Protein AF-A0A945MX35-F1 (afdb_monomer)

Mean predicted aligned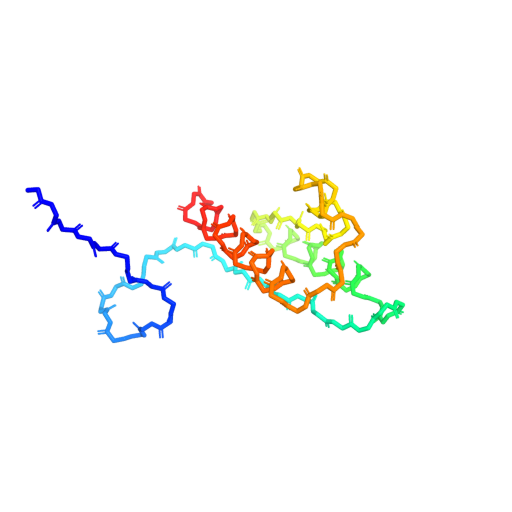 error: 9.17 Å

Foldseek 3Di:
DDPPPPDDPDDPPPPDDDPFADDDDQDDDPPPCSVVVQVVVQVVVVVVVDDDDDDDPCVLCVVVVNNPDDDPVVVVVSVVVVVVVVVVRRRVD

Radius of gyration: 15.72 Å; Cα contacts (8 Å, |Δi|>4): 38; chains: 1; bounding box: 42×42×35 Å

Solvent-accessible surface area (backbone atoms only — not comparable to full-atom values): 6261 Å² total; per-residue (Å²): 139,85,84,82,84,82,81,83,88,84,64,90,82,58,84,78,76,73,97,48,54,85,86,87,85,82,82,77,64,89,90,70,48,57,68,59,52,52,52,53,50,49,53,56,42,42,76,70,71,44,90,80,87,85,83,54,72,67,58,51,24,56,75,70,72,48,78,88,68,78,53,69,67,61,48,49,54,51,52,51,53,49,52,52,51,53,49,55,50,23,69,72,106

Secondary structure (DSSP, 8-state):
--------SS-TTSS----PPPPPP----TTSSHHHHHHHHHHHHHHTT-------HHHHHHHTT-TT---HHHHHHHHHHHHHHHHHHHHH-

Structure (mmCIF, N/CA/C/O backbone):
data_AF-A0A945MX3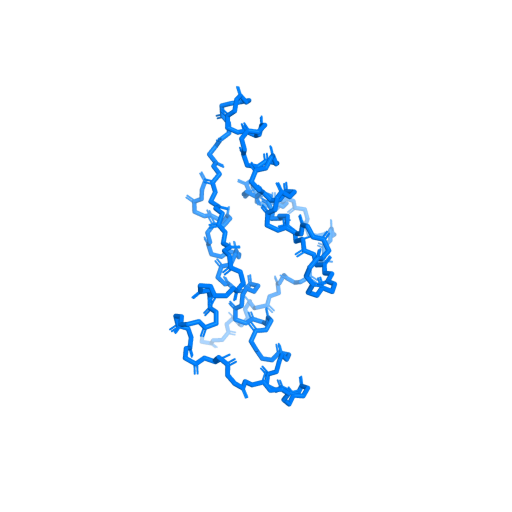5-F1
#
_entry.id   AF-A0A945MX35-F1
#
loop_
_atom_site.group_PDB
_atom_site.id
_atom_site.type_symbol
_atom_site.label_atom_id
_atom_site.label_alt_id
_atom_site.label_comp_id
_atom_site.label_asym_id
_atom_site.label_entity_id
_atom_site.label_seq_id
_atom_site.pdbx_PDB_ins_code
_atom_site.Cartn_x
_atom_site.Cartn_y
_atom_site.Cartn_z
_atom_site.occupancy
_atom_site.B_iso_or_equiv
_atom_site.auth_seq_id
_atom_site.auth_comp_id
_atom_site.auth_asym_id
_atom_site.auth_atom_id
_atom_site.pdbx_PDB_model_num
ATOM 1 N N . MET A 1 1 ? -16.132 -29.231 -14.099 1.00 44.56 1 MET A N 1
ATOM 2 C CA . MET A 1 1 ? -14.737 -28.756 -14.217 1.00 44.56 1 MET A CA 1
ATOM 3 C C . MET A 1 1 ? -14.774 -27.527 -15.107 1.00 44.56 1 MET A C 1
ATOM 5 O O . MET A 1 1 ? -15.301 -27.642 -16.201 1.00 44.56 1 MET A O 1
ATOM 9 N N . GLN A 1 2 ? -14.258 -26.400 -14.599 1.00 32.69 2 GLN A N 1
ATOM 10 C CA . GLN A 1 2 ? -14.268 -25.037 -15.167 1.00 32.69 2 GLN A CA 1
ATOM 11 C C . GLN A 1 2 ? -15.549 -24.211 -14.942 1.00 32.69 2 GLN A C 1
ATOM 13 O O . GLN A 1 2 ? -16.323 -23.975 -15.856 1.00 32.69 2 GLN A O 1
ATOM 18 N N . ASP A 1 3 ? -15.703 -23.707 -13.714 1.00 32.78 3 ASP A N 1
ATOM 19 C CA . ASP A 1 3 ? -16.296 -22.386 -13.476 1.00 32.78 3 ASP A CA 1
ATOM 20 C C . ASP A 1 3 ? -15.137 -21.442 -13.143 1.00 32.78 3 ASP A C 1
ATOM 22 O O . ASP A 1 3 ? -14.728 -21.287 -11.990 1.00 32.78 3 ASP A O 1
ATOM 26 N N . THR A 1 4 ? -14.526 -20.864 -14.173 1.00 38.69 4 THR A N 1
ATOM 27 C CA . THR A 1 4 ? -13.445 -19.884 -14.024 1.00 38.69 4 THR A CA 1
ATOM 28 C C . THR A 1 4 ? -14.057 -18.538 -13.627 1.00 38.69 4 THR A C 1
ATOM 30 O O . THR A 1 4 ? -14.096 -17.595 -14.413 1.00 38.69 4 THR A O 1
ATOM 33 N N . LYS A 1 5 ? -14.577 -18.441 -12.397 1.00 39.28 5 LYS A N 1
ATOM 34 C CA . LYS A 1 5 ? -14.989 -17.174 -11.775 1.00 39.28 5 LYS A CA 1
ATOM 35 C C . LYS A 1 5 ? -13.753 -16.382 -11.349 1.00 39.28 5 LYS A C 1
ATOM 37 O O . LYS A 1 5 ? -13.462 -16.248 -10.165 1.00 39.28 5 LYS A O 1
ATOM 42 N N . THR A 1 6 ? -13.045 -15.817 -12.318 1.00 41.03 6 THR A N 1
ATOM 43 C CA . THR A 1 6 ? -12.113 -14.717 -12.058 1.00 41.03 6 THR A CA 1
ATOM 44 C C . THR A 1 6 ? -12.728 -13.456 -12.633 1.00 41.03 6 THR A C 1
ATOM 46 O O . THR A 1 6 ? -12.432 -13.031 -13.745 1.00 41.03 6 THR A O 1
ATOM 49 N N . THR A 1 7 ? -13.643 -12.852 -11.891 1.00 38.00 7 THR A N 1
ATOM 50 C CA . THR A 1 7 ? -14.085 -11.490 -12.182 1.00 38.00 7 THR A CA 1
ATOM 51 C C . THR A 1 7 ? -14.227 -10.777 -10.864 1.00 38.00 7 THR A C 1
ATOM 53 O O . THR A 1 7 ? -15.120 -11.121 -10.110 1.00 38.00 7 THR A O 1
ATOM 56 N N . TRP A 1 8 ? -13.319 -9.836 -10.601 1.00 43.81 8 TRP A N 1
ATOM 57 C CA . TRP A 1 8 ? -13.588 -8.572 -9.914 1.00 43.81 8 TRP A CA 1
ATOM 58 C C . TRP A 1 8 ? -12.353 -7.665 -10.022 1.00 43.81 8 TRP A C 1
ATOM 60 O O . TRP A 1 8 ? -11.515 -7.604 -9.127 1.00 43.81 8 TRP A O 1
ATOM 70 N N . ILE A 1 9 ? -12.260 -6.939 -11.138 1.00 41.62 9 ILE A N 1
ATOM 71 C CA . ILE A 1 9 ? -11.610 -5.625 -11.181 1.00 41.62 9 ILE A CA 1
ATOM 72 C C . ILE A 1 9 ? -12.751 -4.633 -11.466 1.00 41.62 9 ILE A C 1
ATOM 74 O O . ILE A 1 9 ? -13.061 -4.349 -12.613 1.00 41.62 9 ILE A O 1
ATOM 78 N N . GLY A 1 10 ? -13.467 -4.217 -10.413 1.00 45.31 10 GLY A N 1
ATOM 79 C CA . GLY A 1 10 ? -14.392 -3.069 -10.430 1.00 45.31 10 GLY A CA 1
ATOM 80 C C . GLY A 1 10 ? -15.709 -3.158 -11.226 1.00 45.31 10 GLY A C 1
ATOM 81 O O . GLY A 1 10 ? -15.972 -2.254 -12.009 1.00 45.31 10 GLY A O 1
ATOM 82 N N . ASN A 1 11 ? -16.584 -4.148 -10.997 1.00 41.06 11 ASN A N 1
ATOM 83 C CA . ASN A 1 11 ? -17.946 -4.150 -11.568 1.00 41.06 11 ASN A CA 1
ATOM 84 C C . ASN A 1 11 ? -19.061 -3.873 -10.527 1.00 41.06 11 ASN A C 1
ATOM 86 O O . ASN A 1 11 ? -19.667 -4.824 -10.047 1.00 41.06 11 ASN A O 1
ATOM 90 N N . PRO A 1 12 ? -19.436 -2.620 -10.215 1.00 48.41 12 PRO A N 1
ATOM 91 C CA . PRO A 1 12 ? -20.447 -2.318 -9.192 1.00 48.41 12 PRO A CA 1
ATOM 92 C C . PRO A 1 12 ? -21.874 -2.844 -9.484 1.00 48.41 12 PRO A C 1
ATOM 94 O O . PRO A 1 12 ? -22.758 -2.655 -8.654 1.00 48.41 12 PRO A O 1
ATOM 97 N N . ALA A 1 13 ? -22.126 -3.502 -10.624 1.00 45.72 13 ALA A N 1
ATOM 98 C CA . ALA A 1 13 ? -23.446 -4.013 -11.005 1.00 45.72 13 ALA A CA 1
ATOM 99 C C . ALA A 1 13 ? -23.780 -5.425 -10.478 1.00 45.72 13 ALA A C 1
ATOM 101 O O . ALA A 1 13 ? -24.918 -5.872 -10.617 1.00 45.72 13 ALA A O 1
ATOM 102 N N . ALA A 1 14 ? -22.838 -6.146 -9.865 1.00 44.75 14 ALA A N 1
ATOM 103 C CA . ALA A 1 14 ? -23.156 -7.407 -9.196 1.00 44.75 14 ALA A CA 1
ATOM 104 C C . ALA A 1 14 ? -23.588 -7.119 -7.751 1.00 44.75 14 ALA A C 1
ATOM 106 O O . ALA A 1 14 ? -22.764 -6.835 -6.883 1.00 44.75 14 ALA A O 1
ATOM 107 N N . GLY A 1 15 ? -24.906 -7.142 -7.531 1.00 43.81 15 GLY A N 1
ATOM 108 C CA . GLY A 1 15 ? -25.533 -6.954 -6.227 1.00 43.81 15 GLY A CA 1
ATOM 109 C C . GLY A 1 15 ? -24.850 -7.775 -5.129 1.00 43.81 15 GLY A C 1
ATOM 110 O O . GLY A 1 15 ? -24.618 -8.971 -5.286 1.00 43.81 15 GLY A O 1
ATOM 111 N N . ASN A 1 16 ? -24.567 -7.083 -4.022 1.00 46.06 16 ASN A N 1
ATOM 112 C CA . ASN A 1 16 ? -23.790 -7.497 -2.852 1.00 46.06 16 ASN A CA 1
ATOM 113 C C . ASN A 1 16 ? -22.263 -7.552 -3.072 1.00 46.06 16 ASN A C 1
ATOM 115 O O . ASN A 1 16 ? -21.666 -8.614 -3.248 1.00 46.06 16 ASN A O 1
ATOM 119 N N . VAL A 1 17 ? -21.618 -6.378 -3.007 1.00 52.97 17 VAL A N 1
ATOM 120 C CA . VAL A 1 17 ? -20.166 -6.286 -2.799 1.00 52.97 17 VAL A CA 1
ATOM 121 C C . VAL A 1 17 ? -19.883 -6.865 -1.406 1.00 52.97 17 VAL A C 1
ATOM 123 O O . VAL A 1 17 ? -20.473 -6.373 -0.443 1.00 52.97 17 VAL A O 1
ATOM 126 N N . PRO A 1 18 ? -19.036 -7.901 -1.261 1.00 50.06 18 PRO A N 1
ATOM 127 C CA . PRO A 1 18 ? -18.709 -8.448 0.050 1.00 50.06 18 PRO A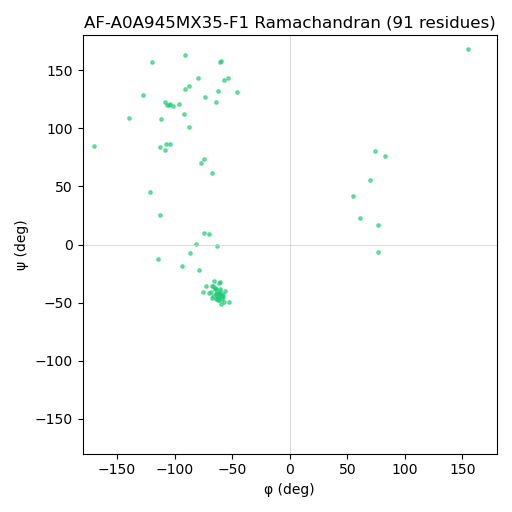 CA 1
ATOM 128 C C . PRO A 1 18 ? -18.210 -7.335 0.975 1.00 50.06 18 PRO A C 1
ATOM 130 O O . PRO A 1 18 ? -17.500 -6.435 0.524 1.00 50.06 18 PRO A O 1
ATOM 133 N N . SER A 1 19 ? -18.558 -7.410 2.258 1.00 57.19 19 SER A N 1
ATOM 134 C CA . SER A 1 19 ? -18.097 -6.520 3.330 1.00 57.19 19 SER A CA 1
ATOM 135 C C . SER A 1 19 ? -16.595 -6.701 3.607 1.00 57.19 19 SER A C 1
ATOM 137 O O . SER A 1 19 ? -16.211 -7.173 4.672 1.00 57.19 19 SER A O 1
ATOM 139 N N . GLY A 1 20 ? -15.752 -6.425 2.614 1.00 74.31 20 GLY A N 1
ATOM 140 C CA . GLY A 1 20 ? -14.297 -6.495 2.706 1.00 74.31 20 GLY A CA 1
ATOM 141 C C . GLY A 1 20 ? -13.681 -5.160 3.124 1.00 74.31 20 GLY A C 1
ATOM 142 O O . GLY A 1 20 ? -14.305 -4.101 3.031 1.00 74.31 20 GLY A O 1
ATOM 143 N N . GLY A 1 21 ? -12.431 -5.211 3.572 1.00 86.88 21 GLY A N 1
ATOM 144 C CA . GLY A 1 21 ? -11.625 -4.042 3.902 1.00 86.88 21 GLY A CA 1
ATOM 145 C C . GLY A 1 21 ? -11.395 -3.099 2.713 1.00 86.88 21 GLY A C 1
ATOM 146 O O . GLY A 1 21 ? -11.445 -3.484 1.545 1.00 86.88 21 GLY A O 1
ATOM 147 N N . ILE A 1 22 ? -11.109 -1.834 3.024 1.00 91.81 22 ILE A N 1
ATOM 148 C CA . ILE A 1 22 ? -10.816 -0.786 2.038 1.00 91.81 22 ILE A CA 1
ATOM 149 C C . ILE A 1 22 ? -9.305 -0.735 1.785 1.00 91.81 22 ILE A C 1
ATOM 151 O O . ILE A 1 22 ? -8.513 -0.698 2.727 1.00 91.81 22 ILE A O 1
ATOM 155 N N . VAL A 1 23 ? -8.901 -0.681 0.513 1.00 93.44 23 VAL A N 1
ATOM 156 C CA . VAL A 1 23 ? -7.492 -0.551 0.108 1.00 93.44 23 VAL A CA 1
ATOM 157 C C . VAL A 1 23 ? -7.208 0.881 -0.341 1.00 93.44 23 VAL A C 1
ATOM 159 O O . VAL A 1 23 ? -7.804 1.367 -1.301 1.00 93.44 23 VAL A O 1
ATOM 162 N N . TYR A 1 24 ? -6.258 1.541 0.322 1.00 94.94 24 TYR A N 1
ATOM 163 C CA . TYR A 1 24 ? -5.777 2.873 -0.047 1.00 94.94 24 TYR A CA 1
ATOM 164 C C . TYR A 1 24 ? -4.444 2.771 -0.794 1.00 94.94 24 TYR A C 1
ATOM 166 O O . TYR A 1 24 ? -3.450 2.308 -0.238 1.00 94.94 24 TYR A O 1
ATOM 174 N N . TRP A 1 25 ? -4.406 3.237 -2.045 1.00 94.50 25 TRP A N 1
ATOM 175 C CA . TRP A 1 25 ? -3.178 3.314 -2.841 1.00 94.50 25 TRP A CA 1
ATOM 176 C C . TRP A 1 25 ? -2.568 4.712 -2.748 1.00 94.50 25 TRP A C 1
ATOM 178 O O . TRP A 1 25 ? -3.199 5.692 -3.138 1.00 94.50 25 TRP A O 1
ATOM 188 N N . ILE A 1 26 ? -1.327 4.807 -2.268 1.00 93.94 26 ILE A N 1
ATOM 189 C CA . ILE A 1 26 ? -0.581 6.070 -2.192 1.00 93.94 26 ILE A CA 1
ATOM 190 C C . ILE A 1 26 ? 0.573 6.012 -3.193 1.00 93.94 26 ILE A C 1
ATOM 192 O O . ILE A 1 26 ? 1.556 5.296 -3.004 1.00 93.94 26 ILE A O 1
ATOM 196 N N . THR A 1 27 ? 0.454 6.774 -4.277 1.00 91.12 27 THR A N 1
ATOM 197 C CA . THR A 1 27 ? 1.421 6.799 -5.385 1.00 91.12 27 THR A CA 1
ATOM 198 C C . THR A 1 27 ? 2.024 8.186 -5.572 1.00 91.12 27 THR A C 1
ATOM 200 O O . THR A 1 27 ? 1.426 9.184 -5.188 1.00 91.12 27 THR A O 1
ATOM 203 N N . GLY A 1 28 ? 3.205 8.265 -6.186 1.00 91.06 28 GLY A N 1
ATOM 204 C CA . GLY A 1 28 ? 3.910 9.529 -6.412 1.00 91.06 28 GLY A CA 1
ATOM 205 C C . GLY A 1 28 ? 5.423 9.352 -6.543 1.00 91.06 28 GLY A C 1
ATOM 206 O O . G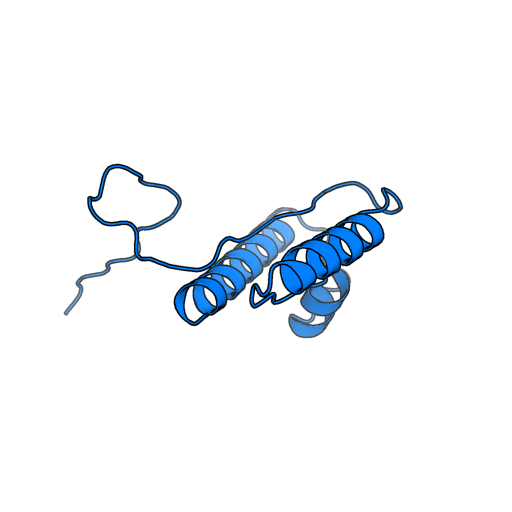LY A 1 28 ? 5.972 8.289 -6.232 1.00 91.06 28 GLY A O 1
ATOM 207 N N . LEU A 1 29 ? 6.104 10.410 -6.983 1.00 89.81 29 LEU A N 1
ATOM 208 C CA . LEU A 1 29 ? 7.556 10.428 -7.193 1.00 89.81 29 LEU A CA 1
ATOM 209 C C . LEU A 1 29 ? 8.339 10.121 -5.908 1.00 89.81 29 LEU A C 1
ATOM 211 O O . LEU A 1 29 ? 7.822 10.256 -4.793 1.00 89.81 29 LEU A O 1
ATOM 215 N N . SE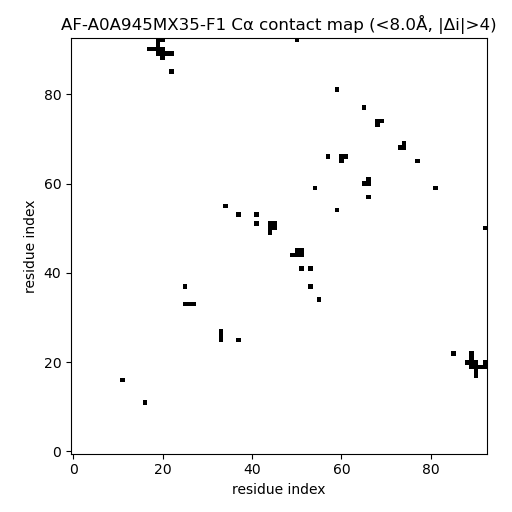R A 1 30 ? 9.588 9.669 -6.052 1.00 87.00 30 SER A N 1
ATOM 216 C CA . SER A 1 30 ? 10.494 9.518 -4.905 1.00 87.00 30 SER A CA 1
ATOM 217 C C . SER A 1 30 ? 10.643 10.857 -4.170 1.00 87.00 30 SER A C 1
ATOM 219 O O . SER A 1 30 ? 10.624 11.908 -4.802 1.00 87.00 30 SER A O 1
ATOM 221 N 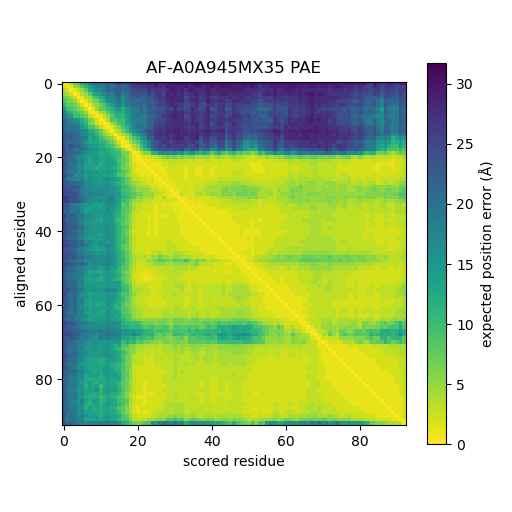N . GLY A 1 31 ? 10.699 10.830 -2.837 1.00 89.25 31 GLY A N 1
ATOM 222 C CA . GLY A 1 31 ? 10.764 12.045 -2.015 1.00 89.25 31 GLY A CA 1
ATOM 223 C C . GLY A 1 31 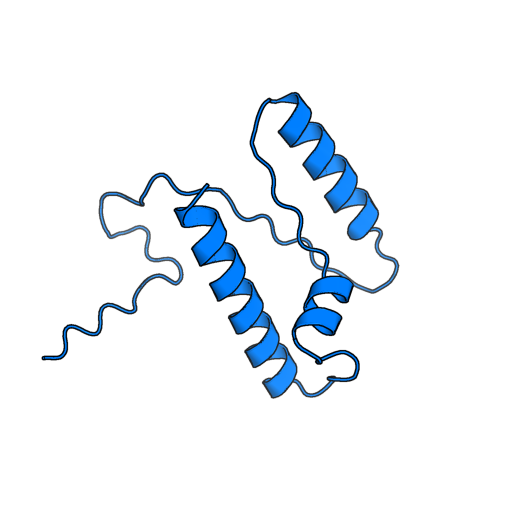? 9.449 12.825 -1.842 1.00 89.25 31 GLY A C 1
ATOM 224 O O . GLY A 1 31 ? 9.401 13.719 -1.009 1.00 89.25 31 GLY A O 1
ATOM 225 N N . ALA A 1 32 ? 8.348 12.465 -2.517 1.00 92.88 32 ALA A N 1
ATOM 226 C CA . ALA A 1 32 ? 7.062 13.182 -2.416 1.00 92.88 32 ALA A CA 1
ATOM 227 C C . ALA A 1 32 ? 6.313 13.022 -1.066 1.00 92.88 32 ALA A C 1
ATOM 229 O O . ALA A 1 32 ? 5.144 13.376 -0.966 1.00 92.88 32 ALA A O 1
ATOM 230 N N . GLY A 1 33 ? 6.936 12.428 -0.041 1.00 93.38 33 GLY A N 1
ATOM 231 C CA . GLY A 1 33 ? 6.321 12.254 1.283 1.00 93.38 33 GLY A CA 1
ATOM 232 C C . GLY A 1 33 ? 5.284 11.127 1.395 1.00 93.38 33 GLY A C 1
ATOM 233 O O . GLY A 1 33 ? 4.526 11.093 2.360 1.00 93.38 33 GLY A O 1
ATOM 234 N N . LYS A 1 34 ? 5.247 10.180 0.444 1.00 95.00 34 LYS A N 1
ATOM 235 C CA . LYS A 1 34 ? 4.286 9.054 0.432 1.00 95.00 34 LYS A CA 1
ATOM 236 C C . LYS A 1 34 ? 4.265 8.267 1.742 1.00 95.00 34 LYS A C 1
ATOM 238 O O . LYS A 1 34 ? 3.196 8.046 2.296 1.00 95.00 34 LYS A O 1
ATOM 243 N N . THR A 1 35 ? 5.439 7.881 2.241 1.00 92.50 35 THR A N 1
ATOM 244 C CA . THR A 1 35 ? 5.581 7.114 3.486 1.00 92.50 35 THR A CA 1
ATOM 245 C C . THR A 1 35 ? 5.097 7.919 4.691 1.00 92.50 35 THR A C 1
ATOM 247 O O . THR A 1 35 ? 4.409 7.379 5.551 1.00 92.50 35 THR A O 1
ATOM 250 N N . THR A 1 36 ? 5.363 9.229 4.716 1.00 94.88 36 THR A N 1
ATOM 251 C CA . THR A 1 36 ? 4.861 10.140 5.755 1.00 94.88 36 THR A CA 1
ATOM 252 C C . THR A 1 36 ? 3.334 10.201 5.752 1.00 94.88 36 THR A C 1
ATOM 254 O O . THR A 1 36 ? 2.707 10.049 6.800 1.00 94.88 36 THR A O 1
ATOM 257 N N . LEU A 1 37 ? 2.722 10.366 4.575 1.00 95.88 37 LEU A N 1
ATOM 258 C CA . LEU A 1 37 ? 1.266 10.381 4.436 1.00 95.88 37 LEU A CA 1
ATOM 259 C C . LEU A 1 37 ? 0.644 9.029 4.814 1.00 95.88 37 LEU A C 1
ATOM 261 O O . LEU A 1 37 ? -0.365 8.996 5.514 1.00 95.88 37 LEU A O 1
ATOM 265 N N . ALA A 1 38 ? 1.256 7.922 4.390 1.00 95.38 38 ALA A N 1
ATOM 266 C CA . ALA A 1 38 ? 0.795 6.573 4.701 1.00 95.38 38 ALA A CA 1
ATOM 267 C C . ALA A 1 38 ? 0.821 6.288 6.211 1.00 95.38 38 ALA A C 1
ATOM 269 O O . ALA A 1 38 ? -0.144 5.746 6.757 1.00 95.38 38 ALA A O 1
ATOM 270 N N . ALA A 1 39 ? 1.882 6.713 6.904 1.00 95.00 39 ALA A N 1
ATOM 271 C CA . ALA A 1 39 ? 1.997 6.595 8.354 1.00 95.00 39 ALA A CA 1
ATOM 272 C C . ALA A 1 39 ? 0.931 7.430 9.084 1.00 95.00 39 ALA A C 1
ATOM 274 O O . ALA A 1 39 ? 0.240 6.912 9.962 1.00 95.00 39 ALA A O 1
ATOM 275 N N . ALA A 1 40 ? 0.738 8.690 8.681 1.00 96.56 40 ALA A N 1
ATOM 276 C CA . ALA A 1 40 ? -0.279 9.563 9.268 1.00 96.56 40 ALA A CA 1
ATOM 277 C C . ALA A 1 40 ? -1.706 9.026 9.046 1.00 96.56 40 ALA A C 1
ATOM 279 O O . ALA A 1 40 ? -2.527 9.026 9.967 1.00 96.56 40 ALA A O 1
ATOM 280 N N . LEU A 1 41 ? -2.000 8.518 7.844 1.00 96.44 41 LEU A N 1
ATOM 281 C CA . LEU A 1 41 ? -3.281 7.880 7.537 1.00 96.44 41 LEU A CA 1
ATOM 282 C C . LEU A 1 41 ? -3.499 6.631 8.399 1.00 96.44 41 LEU A C 1
ATOM 284 O O . LEU A 1 41 ? -4.567 6.476 8.989 1.00 96.44 41 LEU A O 1
ATOM 288 N N . THR A 1 42 ? -2.480 5.776 8.511 1.00 96.12 42 THR A N 1
ATOM 289 C CA . THR A 1 42 ? -2.522 4.558 9.332 1.00 96.12 42 THR A CA 1
ATOM 290 C C . THR A 1 42 ? -2.840 4.891 10.785 1.00 96.12 42 THR A C 1
ATOM 292 O O . THR A 1 42 ? -3.782 4.333 11.347 1.00 96.12 42 THR A O 1
ATOM 295 N N . GLN A 1 43 ? -2.131 5.861 11.366 1.00 96.69 43 GLN A N 1
ATOM 296 C CA . GLN A 1 43 ? -2.370 6.314 12.735 1.00 96.69 43 GLN A CA 1
ATOM 297 C C . GLN A 1 43 ? -3.803 6.830 12.914 1.00 96.69 43 GLN A C 1
ATOM 299 O O . GLN A 1 43 ? -4.493 6.439 13.856 1.00 96.69 43 GLN A O 1
ATOM 304 N N . LYS A 1 44 ? -4.288 7.674 11.995 1.00 97.00 44 LYS A N 1
ATOM 305 C CA . LYS A 1 44 ? -5.645 8.233 12.063 1.00 97.00 44 LYS A CA 1
ATOM 306 C C . LYS A 1 44 ? -6.726 7.148 12.004 1.00 97.00 44 LYS A C 1
ATOM 308 O O . LYS A 1 44 ? -7.694 7.210 12.758 1.00 97.00 44 LYS A O 1
ATOM 313 N N . LEU A 1 45 ? -6.563 6.148 11.138 1.00 95.50 45 LEU A N 1
ATOM 314 C CA . LEU A 1 45 ? -7.502 5.029 11.020 1.00 95.50 45 LEU A CA 1
ATOM 315 C C . LEU A 1 45 ? -7.482 4.132 12.266 1.00 95.50 45 LEU A C 1
ATOM 317 O O . LEU A 1 45 ? -8.548 3.736 12.744 1.00 95.50 45 LEU A O 1
ATOM 321 N N . GLN A 1 46 ? -6.300 3.865 12.825 1.00 95.00 46 GLN A N 1
ATOM 322 C CA . GLN A 1 46 ? -6.143 3.098 14.065 1.00 95.00 46 GLN A CA 1
ATOM 323 C C . GLN A 1 46 ? -6.764 3.811 15.275 1.00 95.00 46 GLN A C 1
ATOM 325 O O . GLN A 1 46 ? -7.409 3.160 16.095 1.00 95.00 46 GLN A O 1
ATOM 330 N N . LEU A 1 47 ? -6.655 5.143 15.363 1.00 96.19 47 LEU A N 1
ATOM 331 C CA . LEU A 1 47 ? -7.352 5.941 16.386 1.00 96.19 47 LEU A CA 1
ATOM 332 C C . LEU A 1 47 ? -8.878 5.803 16.285 1.00 96.19 47 LEU A C 1
ATOM 334 O O . LEU A 1 47 ? -9.572 5.799 17.299 1.00 96.19 47 LEU A O 1
ATOM 338 N N . GLY A 1 48 ? -9.397 5.612 15.071 1.00 94.62 48 GLY A N 1
ATOM 339 C CA . GLY A 1 48 ? -10.795 5.259 14.815 1.00 94.62 48 GLY A CA 1
ATOM 340 C C . GLY A 1 48 ? -11.159 3.802 15.133 1.00 94.62 48 GLY A C 1
ATOM 341 O O . GLY A 1 48 ? -12.248 3.375 14.766 1.00 94.62 48 GLY A O 1
ATOM 342 N N . LYS A 1 49 ? -10.271 3.035 15.784 1.00 92.06 49 LYS A N 1
ATOM 343 C CA . LYS A 1 49 ? -10.416 1.600 16.097 1.00 92.06 49 LYS A CA 1
ATOM 344 C C . LYS A 1 49 ? -10.546 0.686 14.870 1.00 92.06 49 LYS A C 1
ATOM 346 O O . LYS A 1 49 ? -11.036 -0.435 14.988 1.00 92.06 49 LYS A O 1
ATOM 351 N N . ASN A 1 50 ? -10.078 1.126 13.702 1.00 90.50 50 ASN A N 1
ATOM 352 C CA . ASN A 1 50 ? -10.018 0.273 12.517 1.00 90.50 50 ASN A CA 1
ATOM 353 C C . ASN A 1 50 ? -8.787 -0.641 12.581 1.00 90.50 50 ASN A C 1
ATOM 355 O O . ASN A 1 50 ? -7.709 -0.215 13.002 1.00 90.50 50 ASN A O 1
ATOM 359 N N . LYS A 1 51 ? -8.921 -1.883 12.105 1.00 91.75 51 LYS A N 1
ATOM 360 C CA . LYS A 1 51 ? -7.762 -2.736 11.816 1.00 91.75 51 LYS A CA 1
ATOM 361 C C . LYS A 1 51 ? -7.102 -2.225 10.538 1.00 91.75 51 LYS A C 1
ATOM 363 O O . LYS A 1 51 ? -7.772 -2.070 9.522 1.00 91.75 51 LYS A O 1
ATOM 368 N N . VAL A 1 52 ? -5.800 -1.957 10.589 1.00 94.19 52 VAL A N 1
ATOM 369 C CA . VAL A 1 52 ? -5.053 -1.411 9.450 1.00 94.19 52 VAL A CA 1
ATOM 370 C C . VAL A 1 52 ? -3.832 -2.273 9.187 1.00 94.19 52 VAL A C 1
ATOM 372 O O . VAL A 1 52 ? -3.041 -2.521 10.095 1.00 94.19 52 VAL A O 1
ATOM 375 N N . VAL A 1 53 ? -3.671 -2.688 7.933 1.00 93.69 53 VAL A N 1
ATOM 376 C CA . VAL A 1 53 ? -2.450 -3.312 7.420 1.00 93.69 53 VAL A CA 1
ATOM 377 C C . VAL A 1 53 ? -1.781 -2.307 6.493 1.00 93.69 53 VAL A C 1
ATOM 379 O O . VAL A 1 53 ? -2.396 -1.834 5.540 1.00 93.69 53 VAL A O 1
ATOM 382 N N . HIS A 1 54 ? -0.531 -1.961 6.788 1.00 93.81 54 HIS A N 1
ATOM 383 C CA . HIS A 1 54 ? 0.255 -1.031 5.986 1.00 93.81 54 HIS A CA 1
ATOM 384 C C . HIS A 1 54 ? 1.318 -1.803 5.203 1.00 93.81 54 HIS A C 1
ATOM 386 O O . HIS A 1 54 ? 2.169 -2.461 5.798 1.00 93.81 54 HIS A O 1
ATOM 392 N N . PHE A 1 55 ? 1.264 -1.711 3.874 1.00 93.69 55 PHE A N 1
ATOM 393 C CA . PHE A 1 55 ? 2.281 -2.264 2.986 1.00 93.69 55 PHE A CA 1
ATOM 394 C C . PHE A 1 55 ? 3.161 -1.155 2.417 1.00 93.69 55 PHE A C 1
ATOM 396 O O . PHE A 1 55 ? 2.675 -0.277 1.704 1.00 93.69 55 PHE A O 1
ATOM 403 N N . ASP A 1 56 ? 4.461 -1.232 2.694 1.00 90.19 56 ASP A N 1
ATOM 404 C CA . ASP A 1 56 ? 5.452 -0.336 2.109 1.00 90.19 56 ASP A CA 1
ATOM 405 C C . ASP A 1 56 ? 5.966 -0.878 0.764 1.00 90.19 56 ASP A C 1
ATOM 407 O O . ASP A 1 56 ? 6.249 -2.068 0.606 1.00 90.19 56 ASP A O 1
ATOM 411 N N . GLY A 1 57 ? 6.078 0.006 -0.230 1.00 87.31 57 GLY A N 1
ATOM 412 C CA . GLY A 1 57 ? 6.455 -0.375 -1.589 1.00 87.31 57 GLY A CA 1
ATOM 413 C C . GLY A 1 57 ? 7.885 -0.906 -1.706 1.00 87.31 57 GLY A C 1
ATOM 414 O O . GLY A 1 57 ? 8.125 -1.772 -2.547 1.00 87.31 57 GLY A O 1
ATOM 415 N N . ASP A 1 58 ? 8.817 -0.426 -0.879 1.00 88.19 58 ASP A N 1
ATOM 416 C CA . ASP A 1 58 ? 10.204 -0.898 -0.873 1.00 88.19 58 ASP A CA 1
ATOM 417 C C . ASP A 1 58 ? 10.289 -2.273 -0.199 1.00 88.19 58 ASP A C 1
ATOM 419 O O . ASP A 1 58 ? 10.922 -3.187 -0.732 1.00 88.19 58 ASP A O 1
ATOM 423 N N . GLN A 1 59 ? 9.557 -2.469 0.903 1.00 90.19 59 GLN A N 1
ATOM 424 C CA . GLN A 1 59 ? 9.443 -3.779 1.553 1.00 90.19 59 GLN A CA 1
ATOM 425 C C . GLN A 1 59 ? 8.817 -4.828 0.630 1.00 90.19 59 GLN A C 1
ATOM 427 O O . GLN A 1 59 ? 9.341 -5.936 0.510 1.00 90.19 59 GLN A O 1
ATOM 432 N N . LEU A 1 60 ? 7.728 -4.487 -0.067 1.00 91.88 60 LEU A N 1
ATOM 433 C CA . LEU A 1 60 ? 7.112 -5.394 -1.033 1.00 91.88 60 LEU A CA 1
ATOM 434 C C . LEU A 1 60 ? 8.086 -5.745 -2.167 1.00 91.88 60 LEU A C 1
ATOM 436 O O . LEU A 1 60 ? 8.212 -6.922 -2.508 1.00 91.88 60 LEU A O 1
ATOM 440 N N . ARG A 1 61 ? 8.836 -4.774 -2.711 1.00 90.56 61 ARG A N 1
ATOM 441 C CA . ARG A 1 61 ? 9.868 -5.055 -3.729 1.00 90.56 61 ARG A CA 1
ATOM 442 C C . ARG A 1 61 ? 10.919 -6.034 -3.216 1.00 90.56 61 ARG A C 1
ATOM 444 O O . ARG A 1 61 ? 11.272 -6.958 -3.947 1.00 90.56 61 ARG A O 1
ATOM 451 N N . ALA A 1 62 ? 11.373 -5.877 -1.973 1.00 91.06 62 ALA A N 1
ATOM 452 C CA . ALA A 1 62 ? 12.322 -6.799 -1.353 1.00 91.06 62 ALA A CA 1
ATOM 453 C C . ALA A 1 62 ? 11.734 -8.214 -1.194 1.00 91.06 62 ALA A C 1
ATOM 455 O O . ALA A 1 62 ? 12.374 -9.190 -1.586 1.00 91.06 62 ALA A O 1
ATOM 456 N N . ILE A 1 63 ? 10.492 -8.333 -0.707 1.00 92.00 63 ILE A N 1
ATOM 457 C CA . ILE A 1 63 ? 9.789 -9.619 -0.532 1.00 92.00 63 ILE A CA 1
ATOM 458 C C . ILE A 1 63 ? 9.657 -10.365 -1.864 1.00 92.00 63 ILE A C 1
ATOM 460 O O . ILE A 1 63 ? 9.929 -11.563 -1.939 1.00 92.00 63 ILE A O 1
ATOM 464 N N . PHE A 1 64 ? 9.280 -9.661 -2.933 1.00 90.62 64 PHE A N 1
ATOM 465 C CA . PHE A 1 64 ? 9.140 -10.262 -4.259 1.00 90.62 64 PHE A CA 1
ATOM 466 C C . PHE A 1 64 ? 10.465 -10.404 -5.020 1.00 90.62 64 PHE A C 1
ATOM 468 O O . PHE A 1 64 ? 10.443 -10.924 -6.135 1.00 90.62 64 PHE A O 1
ATOM 475 N N . ARG A 1 65 ? 11.600 -9.990 -4.432 1.00 89.50 65 ARG A N 1
ATOM 476 C CA . ARG A 1 65 ? 12.930 -9.964 -5.068 1.00 89.50 65 ARG A CA 1
ATOM 477 C C . ARG A 1 65 ? 12.942 -9.173 -6.386 1.00 89.50 65 ARG A C 1
ATOM 479 O O . ARG A 1 65 ? 13.531 -9.599 -7.372 1.00 89.50 65 ARG A O 1
ATOM 486 N N . MET A 1 66 ? 12.261 -8.028 -6.393 1.00 85.44 66 MET A N 1
ATOM 487 C CA . MET A 1 66 ? 12.068 -7.139 -7.550 1.00 85.44 66 MET A CA 1
ATOM 488 C C . MET A 1 66 ? 12.611 -5.728 -7.261 1.00 85.44 66 MET A C 1
ATOM 490 O O . MET A 1 66 ? 11.932 -4.728 -7.499 1.00 85.44 66 MET A O 1
ATOM 494 N N . THR A 1 67 ? 13.811 -5.637 -6.684 1.00 81.81 67 THR A N 1
ATOM 495 C CA . THR A 1 67 ? 14.435 -4.368 -6.263 1.00 81.81 67 THR A CA 1
ATOM 496 C C . THR A 1 67 ? 14.922 -3.520 -7.435 1.00 81.81 67 THR A C 1
ATOM 498 O O . THR A 1 67 ? 14.753 -2.305 -7.405 1.00 81.81 67 THR A O 1
ATOM 501 N N . ASP A 1 68 ? 15.419 -4.156 -8.496 1.00 81.75 68 ASP A N 1
ATOM 502 C CA . ASP A 1 68 ? 16.114 -3.489 -9.612 1.00 81.75 68 ASP A CA 1
ATOM 503 C C . ASP A 1 68 ? 15.324 -3.559 -10.933 1.00 81.75 68 ASP A C 1
ATOM 505 O O . ASP A 1 68 ? 15.869 -3.533 -12.037 1.00 81.75 68 ASP A O 1
ATOM 509 N N . VAL A 1 69 ? 14.000 -3.695 -10.829 1.00 78.81 69 VAL A N 1
ATOM 510 C CA . VAL A 1 69 ? 13.112 -3.850 -11.983 1.00 78.81 69 VAL A CA 1
ATOM 511 C C . VAL A 1 69 ? 12.600 -2.499 -12.465 1.00 78.81 69 VAL A C 1
ATOM 513 O O . VAL A 1 69 ? 11.778 -1.846 -11.816 1.00 78.81 69 VAL A O 1
ATOM 516 N N . HIS A 1 70 ? 13.039 -2.113 -13.661 1.00 81.69 70 HIS A N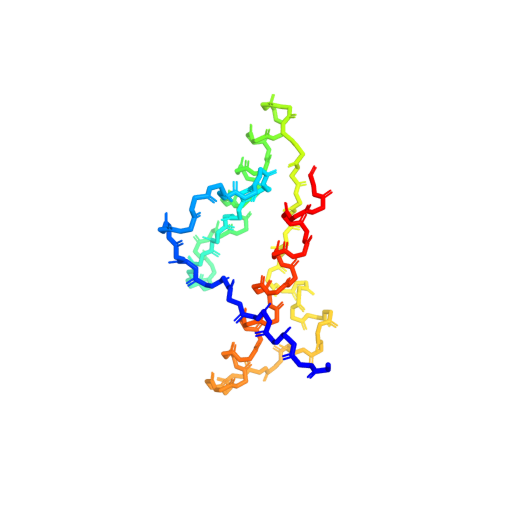 1
ATOM 517 C CA . HIS A 1 70 ? 12.638 -0.861 -14.310 1.00 81.69 70 HIS A CA 1
ATOM 518 C C . HIS A 1 70 ? 11.827 -1.060 -15.596 1.00 81.69 70 HIS A C 1
ATOM 520 O O . HIS A 1 70 ? 11.200 -0.108 -16.064 1.00 81.69 70 HIS A O 1
ATOM 526 N N . ASP A 1 71 ? 11.786 -2.285 -16.125 1.00 91.69 71 ASP A N 1
ATOM 527 C CA . ASP A 1 71 ? 11.017 -2.629 -17.320 1.00 91.69 71 ASP A CA 1
ATOM 528 C C . ASP A 1 71 ? 9.500 -2.406 -17.107 1.00 91.69 71 ASP A C 1
ATOM 530 O O . ASP A 1 71 ? 8.954 -2.848 -16.088 1.00 91.69 71 ASP A O 1
ATOM 534 N N . PRO A 1 72 ? 8.792 -1.729 -18.035 1.00 91.31 72 PRO A N 1
ATOM 535 C CA . PRO A 1 72 ? 7.362 -1.464 -17.899 1.00 91.31 72 PRO A CA 1
ATOM 536 C C . PRO A 1 72 ? 6.496 -2.713 -17.704 1.00 91.31 72 PRO A C 1
ATOM 538 O O . PRO A 1 72 ? 5.574 -2.677 -16.886 1.00 91.31 72 PRO A O 1
ATOM 541 N N . ALA A 1 73 ? 6.777 -3.814 -18.408 1.00 92.50 73 ALA A N 1
ATOM 542 C CA . ALA A 1 73 ? 5.978 -5.033 -18.299 1.00 92.50 73 ALA A CA 1
ATOM 543 C C . ALA A 1 73 ? 6.195 -5.708 -16.939 1.00 92.50 73 ALA A C 1
ATOM 545 O O . ALA A 1 73 ? 5.235 -6.098 -16.273 1.00 92.50 73 ALA A O 1
ATOM 546 N N . ALA A 1 74 ? 7.439 -5.761 -16.471 1.00 89.25 74 ALA A N 1
ATOM 547 C CA . ALA A 1 74 ? 7.760 -6.292 -15.154 1.00 89.25 74 ALA A CA 1
ATOM 548 C C . ALA A 1 74 ? 7.196 -5.418 -14.012 1.00 89.25 74 ALA A C 1
ATOM 550 O O . ALA A 1 74 ? 6.710 -5.939 -13.006 1.00 89.25 74 ALA A O 1
ATOM 551 N N . ARG A 1 75 ? 7.163 -4.087 -14.180 1.00 89.69 75 ARG A N 1
ATOM 552 C CA . ARG A 1 75 ? 6.485 -3.171 -13.243 1.00 89.69 75 ARG A CA 1
ATOM 553 C C . ARG A 1 75 ? 4.972 -3.382 -13.214 1.00 89.69 75 ARG A C 1
ATOM 555 O O . ARG A 1 75 ? 4.372 -3.279 -12.143 1.00 89.69 75 ARG A O 1
ATOM 562 N N . LEU A 1 76 ? 4.363 -3.676 -14.361 1.00 92.06 76 LEU A N 1
ATOM 563 C CA . LEU A 1 76 ? 2.940 -3.989 -14.454 1.00 92.06 76 LEU A CA 1
ATOM 564 C C . LEU A 1 76 ? 2.618 -5.321 -13.763 1.00 92.06 76 LEU A C 1
ATOM 566 O O . LEU A 1 76 ? 1.684 -5.379 -12.964 1.00 92.06 76 LEU A O 1
ATOM 570 N N . ASP A 1 77 ? 3.415 -6.365 -14.002 1.00 91.88 77 ASP A N 1
ATOM 571 C CA . ASP A 1 77 ? 3.259 -7.648 -13.308 1.00 91.88 77 ASP A CA 1
ATOM 572 C C . ASP A 1 77 ? 3.382 -7.481 -11.786 1.00 91.88 77 ASP A C 1
ATOM 574 O O . ASP A 1 77 ? 2.542 -7.968 -11.025 1.00 91.88 77 ASP A O 1
ATOM 578 N N . LEU A 1 78 ? 4.373 -6.712 -11.330 1.00 91.88 78 LEU A N 1
ATOM 579 C CA . LEU A 1 78 ? 4.557 -6.408 -9.915 1.00 91.88 78 LEU A CA 1
ATOM 580 C C . LEU A 1 78 ? 3.351 -5.666 -9.316 1.00 91.88 78 LEU A C 1
ATOM 582 O O . LEU A 1 78 ? 2.879 -6.033 -8.240 1.00 91.88 78 LEU A O 1
ATOM 586 N N . ALA A 1 79 ? 2.797 -4.679 -10.026 1.00 91.25 79 ALA A N 1
ATOM 587 C CA . ALA A 1 79 ? 1.585 -3.982 -9.597 1.00 91.25 79 ALA A CA 1
ATOM 588 C C . ALA A 1 79 ? 0.390 -4.943 -9.457 1.00 91.25 79 ALA A C 1
ATOM 590 O O . ALA A 1 79 ? -0.354 -4.870 -8.477 1.00 91.25 79 ALA A O 1
ATOM 591 N N . PHE A 1 80 ? 0.239 -5.903 -10.375 1.00 93.31 80 PHE A N 1
ATOM 592 C CA . PHE A 1 80 ? -0.795 -6.931 -10.261 1.00 93.31 80 PHE A CA 1
ATOM 593 C C . PHE A 1 80 ? -0.561 -7.890 -9.088 1.00 93.31 80 PHE A C 1
ATOM 595 O O . PHE A 1 80 ? -1.527 -8.300 -8.439 1.00 93.31 80 PHE A O 1
ATOM 602 N N . ARG A 1 81 ? 0.693 -8.237 -8.767 1.00 93.94 81 ARG A N 1
ATOM 603 C CA . ARG A 1 81 ? 1.013 -9.015 -7.555 1.00 93.94 81 ARG A CA 1
ATOM 604 C C . ARG A 1 81 ? 0.585 -8.266 -6.296 1.00 93.94 81 ARG A C 1
ATOM 606 O O . ARG A 1 81 ? -0.031 -8.874 -5.423 1.00 93.94 81 ARG A O 1
ATOM 613 N N . TYR A 1 82 ? 0.839 -6.959 -6.232 1.00 94.25 82 TYR A N 1
ATOM 614 C CA . TYR A 1 82 ? 0.410 -6.122 -5.108 1.00 94.25 82 TYR A CA 1
ATOM 615 C C . TYR A 1 82 ? -1.111 -6.086 -4.996 1.00 94.25 82 TYR A C 1
ATOM 617 O O . TYR A 1 82 ? -1.648 -6.298 -3.914 1.00 94.25 82 TYR A O 1
ATOM 625 N N . ALA A 1 83 ? -1.813 -5.883 -6.112 1.00 92.38 83 ALA A N 1
ATOM 626 C CA . ALA A 1 83 ? -3.271 -5.841 -6.123 1.00 92.38 83 ALA A CA 1
ATOM 627 C C . ALA A 1 83 ? -3.891 -7.151 -5.612 1.00 92.38 83 ALA A C 1
ATOM 629 O O . ALA A 1 83 ? -4.798 -7.115 -4.782 1.00 92.38 83 ALA A O 1
ATOM 630 N N . ARG A 1 84 ? -3.361 -8.304 -6.045 1.00 93.25 84 ARG A N 1
ATOM 631 C CA . ARG A 1 84 ? -3.807 -9.623 -5.567 1.00 93.25 84 ARG A CA 1
ATOM 632 C C . ARG A 1 84 ? -3.535 -9.822 -4.076 1.00 93.25 84 ARG A C 1
ATOM 634 O O . ARG A 1 84 ? -4.410 -10.306 -3.369 1.00 93.25 84 ARG A O 1
ATOM 641 N N . LEU A 1 85 ? -2.358 -9.421 -3.587 1.00 93.25 85 LEU A N 1
ATOM 642 C CA . LEU A 1 85 ? -2.038 -9.474 -2.157 1.00 93.25 85 LEU A CA 1
ATOM 643 C C . LEU A 1 85 ? -3.026 -8.632 -1.337 1.00 93.25 85 LEU A C 1
ATOM 645 O O . LEU A 1 85 ? -3.626 -9.137 -0.390 1.00 93.25 85 LEU A O 1
ATOM 649 N N . CYS A 1 86 ? -3.229 -7.371 -1.726 1.00 92.25 86 CYS A N 1
ATOM 650 C CA . CYS A 1 86 ? -4.148 -6.463 -1.045 1.00 92.25 86 CYS A CA 1
ATOM 651 C C . CYS A 1 86 ? -5.588 -6.985 -1.064 1.00 92.25 86 CYS A C 1
ATOM 653 O O . CYS A 1 86 ? -6.280 -6.870 -0.058 1.00 92.25 86 CYS A O 1
ATOM 655 N N . GLN A 1 87 ? -6.032 -7.591 -2.170 1.00 90.38 87 GLN A N 1
ATOM 656 C CA . GLN A 1 87 ? -7.353 -8.212 -2.259 1.00 90.38 87 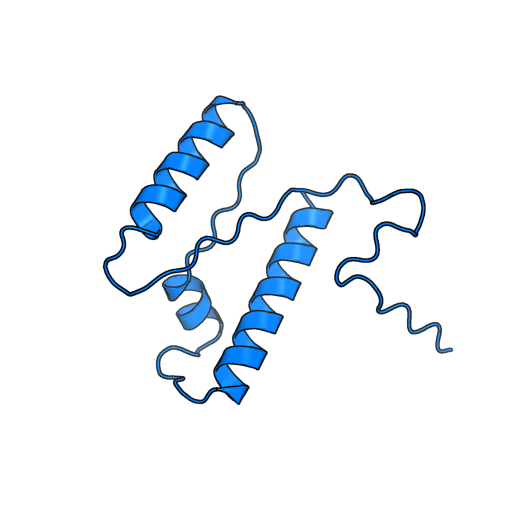GLN A CA 1
ATOM 657 C C . GLN A 1 87 ? -7.507 -9.361 -1.258 1.00 90.38 87 GLN A C 1
ATOM 659 O O . GLN A 1 87 ? -8.499 -9.398 -0.533 1.00 90.38 87 GLN A O 1
ATOM 664 N N . THR A 1 88 ? -6.529 -10.270 -1.179 1.00 91.12 88 THR A N 1
ATOM 665 C CA . THR A 1 88 ? -6.565 -11.386 -0.222 1.00 91.12 88 THR A CA 1
ATOM 666 C C . THR A 1 88 ? -6.668 -10.881 1.214 1.00 91.12 88 THR A C 1
ATOM 668 O O . THR A 1 88 ? -7.498 -11.372 1.973 1.00 91.12 88 THR A O 1
ATOM 671 N N . VAL A 1 89 ? -5.879 -9.865 1.576 1.00 91.06 89 VAL A N 1
ATOM 672 C CA . VAL A 1 89 ? -5.924 -9.277 2.923 1.00 91.06 89 VAL A CA 1
ATOM 673 C C . VAL A 1 89 ? -7.249 -8.564 3.185 1.00 91.06 89 VAL A C 1
ATOM 675 O O . VAL A 1 89 ? -7.838 -8.753 4.243 1.00 91.06 89 VAL A O 1
ATOM 678 N N . ALA A 1 90 ? -7.748 -7.782 2.226 1.00 90.50 90 ALA A N 1
ATOM 679 C CA . ALA A 1 90 ? -9.007 -7.056 2.367 1.00 90.50 90 ALA A CA 1
ATOM 680 C C . ALA A 1 90 ? -10.208 -7.990 2.571 1.00 90.50 90 ALA A C 1
ATOM 682 O O . ALA A 1 90 ? -11.134 -7.637 3.288 1.00 90.50 90 ALA A O 1
ATOM 683 N N . VAL A 1 91 ? -10.202 -9.183 1.975 1.00 88.00 91 VAL A N 1
ATOM 684 C CA . VAL A 1 91 ? -11.288 -10.164 2.150 1.00 88.00 91 VAL A CA 1
ATOM 685 C C . VAL A 1 91 ? -11.181 -10.932 3.479 1.00 88.00 91 VAL A C 1
ATOM 687 O O . VAL A 1 91 ? -12.181 -11.464 3.951 1.00 88.00 91 VAL A O 1
ATOM 690 N N . GLN A 1 92 ? -9.994 -11.001 4.090 1.00 82.69 92 GLN A N 1
ATOM 691 C CA . GLN A 1 92 ? -9.757 -11.716 5.354 1.00 82.69 92 GLN A CA 1
ATOM 692 C C . GLN A 1 92 ? -9.877 -10.841 6.614 1.00 82.69 92 GLN A C 1
ATOM 694 O O . GLN A 1 92 ? -9.962 -11.389 7.715 1.00 82.69 92 GLN A O 1
ATOM 699 N N . GLY A 1 93 ? -9.802 -9.515 6.469 1.00 65.69 93 GLY A N 1
ATOM 700 C CA . GLY A 1 93 ? -9.794 -8.548 7.577 1.00 65.69 93 GLY A CA 1
ATOM 701 C C . GLY A 1 93 ? -11.176 -8.202 8.107 1.00 65.69 93 GLY A C 1
ATOM 702 O O . GLY A 1 93 ? -11.284 -8.071 9.355 1.00 65.69 93 GLY A O 1
#

Sequence (93 aa):
MQDTKTTWIGNPAAGNVPSGGIVYWITGLSGAGKTTLAAALTQKLQLGKNKVVHFDGDQLRAIFRMTDVHDPAARLDLAFRYARLCQTVAVQG

pLDDT: mean 81.28, std 19.84, range [32.69, 97.0]